Protein AF-A0ABD7SRD7-F1 (afdb_monomer_lite)

pLDDT: mean 90.14, std 9.74, range [47.97, 97.5]

Organism: Vibrio cholerae (NCBI:txid666)

Structure (mmCIF, N/CA/C/O backbone):
data_AF-A0ABD7SRD7-F1
#
_entry.id   AF-A0ABD7SRD7-F1
#
loop_
_atom_site.group_PDB
_atom_site.id
_atom_site.type_symbol
_atom_site.label_atom_id
_atom_site.label_alt_id
_atom_site.label_comp_id
_atom_site.label_asym_id
_atom_site.label_entity_id
_atom_site.label_seq_id
_atom_site.pdbx_PDB_ins_code
_atom_site.Cartn_x
_atom_site.Cartn_y
_atom_site.Cartn_z
_atom_site.occupancy
_atom_site.B_iso_or_equiv
_atom_site.auth_seq_id
_atom_site.auth_comp_id
_atom_site.auth_asym_id
_atom_site.auth_atom_id
_atom_site.pdbx_PDB_model_num
ATOM 1 N N . MET A 1 1 ? 17.547 14.366 -13.147 1.00 47.97 1 MET A N 1
ATOM 2 C CA . MET A 1 1 ? 16.245 14.522 -12.462 1.00 47.97 1 MET A CA 1
ATOM 3 C C . MET A 1 1 ? 15.642 13.138 -12.365 1.00 47.97 1 MET A C 1
ATOM 5 O O . MET A 1 1 ? 15.474 12.506 -13.395 1.00 47.97 1 MET A O 1
ATOM 9 N N . ASN A 1 2 ? 15.440 12.616 -11.158 1.00 73.62 2 ASN A N 1
ATOM 10 C CA . ASN A 1 2 ? 15.283 11.168 -10.961 1.00 73.62 2 ASN A CA 1
ATOM 11 C C . ASN A 1 2 ? 13.814 10.697 -11.000 1.00 73.62 2 ASN A C 1
ATOM 13 O O . ASN A 1 2 ? 13.542 9.585 -10.562 1.00 73.62 2 ASN A O 1
ATOM 17 N N . GLY A 1 3 ? 12.877 11.539 -11.472 1.00 86.50 3 GLY A N 1
ATOM 18 C CA . GLY A 1 3 ? 11.450 11.214 -11.662 1.00 86.50 3 GLY A CA 1
ATOM 19 C C . GLY A 1 3 ? 10.698 10.765 -10.401 1.00 86.50 3 GLY A C 1
ATOM 20 O O . GLY A 1 3 ? 9.591 10.238 -10.491 1.00 86.50 3 GLY A O 1
ATOM 21 N N . TRP A 1 4 ? 11.307 10.911 -9.223 1.00 89.44 4 TRP A N 1
ATOM 22 C CA . TRP A 1 4 ? 10.777 10.401 -7.964 1.00 89.44 4 TRP A CA 1
ATOM 23 C C . TRP A 1 4 ? 9.586 11.232 -7.497 1.00 89.44 4 TRP A C 1
ATOM 25 O O . TRP A 1 4 ? 9.694 12.448 -7.360 1.00 89.44 4 TRP A O 1
ATOM 35 N N . GLY A 1 5 ? 8.467 10.575 -7.197 1.00 90.88 5 GLY A N 1
ATOM 36 C CA . GLY A 1 5 ? 7.254 11.234 -6.713 1.00 90.88 5 GLY A CA 1
ATOM 37 C C . GLY A 1 5 ? 6.376 11.864 -7.799 1.00 90.88 5 GLY A C 1
ATOM 38 O O . GLY A 1 5 ? 5.310 12.370 -7.466 1.00 90.88 5 GLY A O 1
ATOM 39 N N . GLU A 1 6 ? 6.775 11.821 -9.074 1.00 94.62 6 GLU A N 1
ATOM 40 C CA . GLU A 1 6 ? 5.991 12.388 -10.183 1.00 94.62 6 GLU A CA 1
ATOM 41 C C . GLU A 1 6 ? 4.926 11.411 -10.697 1.00 94.62 6 GLU A C 1
ATOM 43 O O . GLU A 1 6 ? 3.764 11.775 -10.867 1.00 94.62 6 GLU A O 1
ATOM 48 N N . TYR A 1 7 ? 5.305 10.146 -10.902 1.00 94.06 7 TYR A N 1
ATOM 49 C CA . TYR A 1 7 ? 4.401 9.066 -11.296 1.00 94.06 7 TYR A CA 1
ATOM 50 C C . TYR A 1 7 ? 4.847 7.745 -10.677 1.00 94.06 7 TYR A C 1
ATOM 52 O O . TYR A 1 7 ? 6.009 7.572 -10.320 1.00 94.06 7 TYR A O 1
ATOM 60 N N . ALA A 1 8 ? 3.933 6.792 -10.528 1.00 93.88 8 ALA A N 1
ATOM 61 C CA . ALA A 1 8 ? 4.272 5.486 -9.988 1.00 93.88 8 ALA A CA 1
ATOM 62 C C . ALA A 1 8 ? 3.536 4.376 -10.718 1.00 93.88 8 ALA A C 1
ATOM 64 O O . ALA A 1 8 ? 2.335 4.445 -10.966 1.00 93.88 8 ALA A O 1
ATOM 65 N N . SER A 1 9 ? 4.280 3.315 -11.003 1.00 91.50 9 SER A N 1
ATOM 66 C CA . SER A 1 9 ? 3.781 2.107 -11.646 1.00 91.50 9 SER A CA 1
ATOM 67 C C . SER A 1 9 ? 4.275 0.903 -10.862 1.00 91.50 9 SER A C 1
ATOM 69 O O . SER A 1 9 ? 5.475 0.742 -10.646 1.00 91.50 9 SER A O 1
ATOM 71 N N . SER A 1 10 ? 3.348 0.040 -10.444 1.00 91.25 10 SER A N 1
ATOM 72 C CA . SER A 1 10 ? 3.658 -1.208 -9.732 1.00 91.25 10 SER A CA 1
ATOM 73 C C . SER A 1 10 ? 4.363 -2.249 -10.611 1.00 91.25 10 SER A C 1
ATOM 75 O O . SER A 1 10 ? 4.880 -3.239 -10.082 1.00 91.25 10 SER A O 1
ATOM 77 N N . LYS A 1 11 ? 4.363 -2.027 -11.934 1.00 90.81 11 LYS A N 1
ATOM 78 C CA . LYS A 1 11 ? 5.033 -2.856 -12.941 1.00 90.81 11 LYS A CA 1
ATOM 79 C C . LYS A 1 11 ? 6.456 -2.378 -13.223 1.00 90.81 11 LYS A C 1
ATOM 81 O O . LYS A 1 11 ? 7.347 -3.205 -13.354 1.00 90.81 11 LYS A O 1
ATOM 86 N N . GLU A 1 12 ? 6.658 -1.066 -13.304 1.00 92.62 12 GLU A N 1
ATOM 87 C CA . GLU A 1 12 ? 7.933 -0.471 -13.736 1.00 92.62 12 GLU A CA 1
ATOM 88 C C . GLU A 1 12 ? 8.847 -0.110 -12.562 1.00 92.62 12 GLU A C 1
ATOM 90 O O . GLU A 1 12 ? 10.066 -0.132 -12.696 1.00 92.62 12 GLU A O 1
ATOM 95 N N . HIS A 1 13 ? 8.278 0.199 -11.394 1.00 94.50 13 HIS A N 1
ATOM 96 C CA . HIS A 1 13 ? 9.037 0.654 -10.234 1.00 94.50 13 HIS A CA 1
ATOM 97 C C . HIS A 1 13 ? 9.065 -0.400 -9.133 1.00 94.50 13 HIS A C 1
ATOM 99 O O . HIS A 1 13 ? 8.110 -1.154 -8.917 1.00 94.50 13 HIS A O 1
ATOM 105 N N . LYS A 1 14 ? 10.165 -0.410 -8.373 1.00 94.88 14 LYS A N 1
ATOM 106 C CA . LYS A 1 14 ? 10.311 -1.283 -7.209 1.00 94.88 14 LYS A CA 1
ATOM 107 C C . LYS A 1 14 ? 9.231 -0.956 -6.177 1.00 94.88 14 LYS A C 1
ATOM 109 O O . LYS A 1 14 ? 9.134 0.172 -5.694 1.00 94.88 14 LYS A O 1
ATOM 114 N N . ARG A 1 15 ? 8.444 -1.971 -5.827 1.00 96.69 15 ARG A N 1
ATOM 115 C CA . ARG A 1 15 ? 7.437 -1.905 -4.768 1.00 9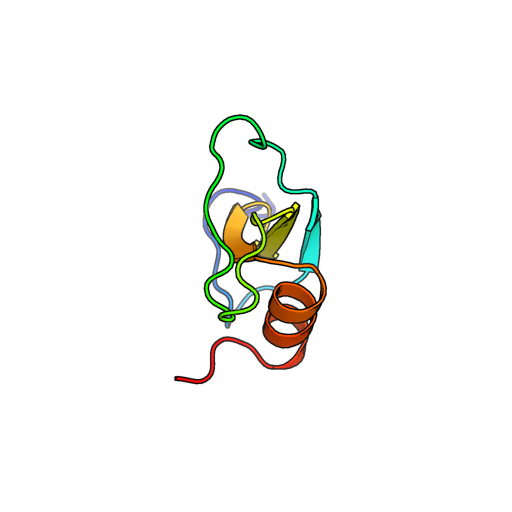6.69 15 ARG A CA 1
ATOM 116 C C . ARG A 1 15 ? 8.111 -1.989 -3.405 1.00 96.69 15 ARG A C 1
ATOM 118 O O . ARG A 1 15 ? 9.054 -2.760 -3.222 1.00 96.69 15 ARG A O 1
ATOM 125 N N . TYR A 1 16 ? 7.612 -1.227 -2.445 1.00 97.50 16 TYR A N 1
ATOM 126 C CA . TYR A 1 16 ? 8.055 -1.289 -1.057 1.00 97.50 16 TYR A CA 1
ATOM 127 C C . TYR A 1 16 ? 6.903 -0.977 -0.100 1.00 97.50 16 TYR A C 1
ATOM 129 O O . TYR A 1 16 ? 5.844 -0.498 -0.504 1.00 97.50 16 TYR A O 1
ATOM 137 N N . ILE A 1 17 ? 7.099 -1.323 1.169 1.00 97.50 17 ILE A N 1
ATOM 138 C CA . ILE A 1 17 ? 6.135 -1.103 2.247 1.00 97.50 17 ILE A CA 1
ATOM 139 C C . ILE A 1 17 ? 6.549 0.124 3.060 1.00 97.50 17 ILE A C 1
ATOM 141 O O . ILE A 1 17 ? 7.736 0.325 3.303 1.00 97.50 17 ILE A O 1
ATOM 145 N N . ASP A 1 18 ? 5.569 0.917 3.482 1.00 97.12 18 ASP A N 1
ATOM 146 C CA . ASP A 1 18 ? 5.746 2.030 4.420 1.00 97.12 18 ASP A CA 1
ATOM 147 C C . ASP A 1 1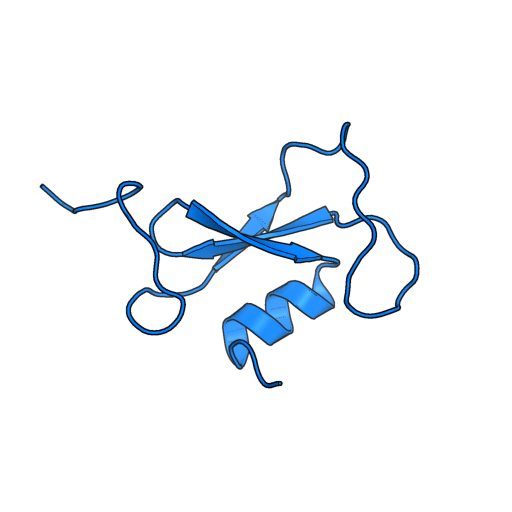8 ? 4.567 2.078 5.414 1.00 97.12 18 ASP A C 1
ATOM 149 O O . ASP A 1 18 ? 3.541 1.414 5.221 1.00 97.12 18 ASP A O 1
ATOM 153 N N . ILE A 1 19 ? 4.695 2.859 6.485 1.00 95.19 19 ILE A N 1
ATOM 154 C CA . ILE A 1 19 ? 3.613 3.125 7.435 1.00 95.19 19 ILE A CA 1
ATOM 155 C C . ILE A 1 19 ? 2.583 4.061 6.799 1.00 95.19 19 ILE A C 1
ATOM 157 O O . ILE A 1 19 ? 2.910 5.104 6.228 1.00 95.19 19 ILE A O 1
ATOM 161 N N . TYR A 1 20 ? 1.299 3.723 6.932 1.00 92.88 20 TYR A N 1
ATOM 162 C CA . TYR A 1 20 ? 0.224 4.582 6.450 1.00 92.88 20 TYR A CA 1
ATOM 163 C C . TYR A 1 20 ? 0.051 5.799 7.370 1.00 92.88 20 TYR A C 1
ATOM 165 O O . TYR A 1 20 ? -0.452 5.697 8.490 1.00 92.88 20 TYR A O 1
ATOM 173 N N . LYS A 1 21 ? 0.467 6.971 6.876 1.00 82.12 21 LYS A N 1
ATOM 174 C CA . LYS A 1 21 ? 0.553 8.224 7.649 1.00 82.12 21 LYS A CA 1
ATOM 175 C C . LYS A 1 21 ? -0.807 8.823 8.028 1.00 82.12 21 LYS A C 1
ATOM 177 O O . LYS A 1 21 ? -0.911 9.525 9.027 1.00 82.12 21 LYS A O 1
ATOM 182 N N . TYR A 1 22 ? -1.867 8.537 7.271 1.00 79.81 22 TYR A N 1
ATOM 183 C CA . TYR A 1 22 ? -3.189 9.143 7.472 1.00 79.81 22 TYR A CA 1
ATOM 184 C C . TYR A 1 22 ? -4.124 8.255 8.299 1.00 79.81 22 TYR A C 1
ATOM 186 O O . TYR A 1 22 ? -5.232 7.926 7.871 1.00 79.81 22 TYR A O 1
ATOM 194 N N . GLN A 1 23 ? -3.695 7.892 9.511 1.00 69.12 23 GLN A N 1
ATOM 195 C CA . GLN A 1 23 ? -4.477 7.041 10.420 1.00 69.12 23 GLN A CA 1
ATOM 196 C C . GLN A 1 23 ? -5.826 7.659 10.834 1.00 69.12 23 GLN A C 1
ATOM 198 O O . GLN A 1 23 ? -6.760 6.931 11.171 1.00 69.12 23 GLN A O 1
ATOM 203 N N . SER A 1 24 ? -5.966 8.989 10.753 1.00 75.38 24 SER A N 1
ATOM 204 C CA . SER A 1 24 ? -7.240 9.690 10.975 1.00 75.38 24 SER A CA 1
ATOM 205 C C . SER A 1 24 ? -8.320 9.294 9.960 1.00 75.38 24 SER A C 1
ATOM 207 O O . SER A 1 24 ? -9.506 9.290 10.284 1.00 75.38 24 SER A O 1
ATOM 209 N N . ARG A 1 25 ? -7.928 8.883 8.746 1.00 77.12 25 ARG A N 1
ATOM 210 C CA . ARG A 1 25 ? -8.824 8.363 7.705 1.00 77.12 25 ARG A CA 1
ATOM 211 C C . ARG A 1 25 ? -8.800 6.838 7.736 1.00 77.12 25 ARG A C 1
ATOM 213 O O . ARG A 1 25 ? -8.125 6.198 6.928 1.00 77.12 25 ARG A O 1
ATOM 220 N N . LYS A 1 26 ? -9.553 6.265 8.681 1.00 82.25 26 LYS A N 1
ATOM 221 C CA . LYS A 1 26 ? -9.653 4.815 8.915 1.00 82.25 26 LYS A CA 1
ATOM 222 C 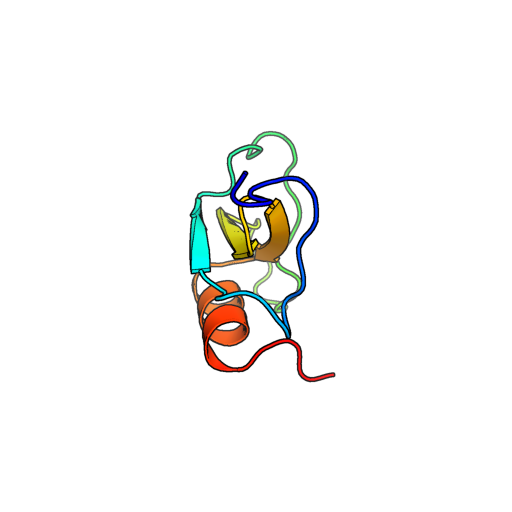C . LYS A 1 26 ? -10.291 4.090 7.724 1.00 82.25 26 LYS A C 1
ATOM 224 O O . LYS A 1 26 ? -11.499 3.876 7.672 1.00 82.25 26 LYS A O 1
ATOM 229 N N . ARG A 1 27 ? -9.470 3.692 6.756 1.00 90.06 27 ARG A N 1
ATOM 230 C CA . ARG A 1 27 ? -9.855 2.785 5.667 1.00 90.06 27 ARG A CA 1
ATOM 231 C C . ARG A 1 27 ? -9.702 1.345 6.153 1.00 90.06 27 ARG A C 1
ATOM 233 O O . ARG A 1 27 ? -8.707 1.026 6.797 1.00 90.06 27 ARG A O 1
ATOM 240 N N . ARG A 1 28 ? -10.670 0.473 5.870 1.00 92.56 28 ARG A N 1
ATOM 241 C CA . ARG A 1 28 ? -10.557 -0.961 6.195 1.00 92.56 28 ARG A CA 1
ATOM 242 C C . ARG A 1 28 ? -9.601 -1.663 5.227 1.00 92.56 28 ARG A C 1
ATOM 244 O O . ARG A 1 28 ? -9.491 -1.251 4.075 1.00 92.56 28 ARG A O 1
ATOM 251 N N . CYS A 1 29 ? -8.927 -2.717 5.690 1.00 92.88 29 CYS A N 1
ATOM 252 C CA . CYS A 1 29 ? -8.092 -3.550 4.828 1.00 92.88 29 CYS A CA 1
ATOM 253 C C . CYS A 1 29 ? -8.949 -4.204 3.732 1.00 92.88 29 CYS A C 1
ATOM 255 O O . CYS A 1 29 ? -9.937 -4.862 4.069 1.00 92.88 29 CYS A O 1
ATOM 257 N N . PRO A 1 30 ? -8.542 -4.135 2.453 1.00 89.44 30 PRO A N 1
ATOM 258 C CA . PRO A 1 30 ? -9.229 -4.840 1.368 1.00 89.44 30 PRO A CA 1
ATOM 259 C C . PRO A 1 30 ? -9.031 -6.365 1.429 1.00 89.44 30 PRO A C 1
ATOM 261 O O . PRO A 1 30 ? -9.731 -7.111 0.763 1.00 89.44 30 PRO A O 1
ATOM 264 N N . CYS A 1 31 ? -8.103 -6.845 2.258 1.00 91.69 31 CYS A N 1
ATOM 265 C CA . CYS A 1 31 ? -7.798 -8.262 2.439 1.00 91.69 31 CYS A CA 1
ATOM 266 C C . CYS A 1 31 ? -8.857 -9.073 3.205 1.00 91.69 31 CYS A C 1
ATOM 268 O O . CYS A 1 31 ? -8.664 -10.270 3.394 1.00 91.69 31 CYS A O 1
ATOM 270 N N . GLY A 1 32 ? -9.911 -8.434 3.722 1.00 90.56 32 GLY A N 1
ATOM 271 C CA . GLY A 1 32 ? -10.981 -9.108 4.464 1.00 90.56 32 GLY A CA 1
ATOM 272 C C . GLY A 1 32 ? -10.705 -9.358 5.951 1.00 90.56 32 GLY A C 1
ATOM 273 O O . GLY A 1 32 ? -11.578 -9.859 6.646 1.00 90.56 32 GLY A O 1
ATOM 274 N N . CYS A 1 33 ? -9.551 -8.953 6.496 1.00 92.50 33 CYS A N 1
ATOM 275 C CA . CYS A 1 33 ? -9.236 -9.173 7.919 1.00 92.50 33 CYS A CA 1
ATOM 276 C C . CYS A 1 33 ? -10.056 -8.314 8.906 1.00 92.50 33 CYS A C 1
ATOM 278 O O . CYS A 1 33 ? -9.868 -8.420 10.115 1.00 92.50 33 CYS A O 1
ATOM 280 N N . GLY A 1 34 ? -10.897 -7.400 8.412 1.00 90.50 34 GLY A N 1
ATOM 281 C CA . GLY A 1 34 ? -11.716 -6.494 9.229 1.00 90.50 34 GLY A CA 1
ATOM 282 C C . GLY A 1 34 ? -10.952 -5.355 9.919 1.00 90.50 34 GLY A C 1
ATOM 283 O O . GLY A 1 34 ? -11.578 -4.419 10.411 1.00 90.50 34 GLY A O 1
ATOM 284 N N . GLN A 1 35 ? -9.617 -5.388 9.916 1.00 90.81 35 GLN A N 1
ATOM 285 C CA . GLN A 1 35 ? -8.775 -4.373 10.549 1.00 90.81 35 GLN A CA 1
ATOM 286 C C . GLN A 1 35 ? -8.671 -3.095 9.706 1.00 90.81 35 GLN A C 1
ATOM 288 O O . GLN A 1 35 ? -8.891 -3.094 8.490 1.00 90.81 35 GLN A O 1
ATOM 293 N N . VAL A 1 36 ? -8.293 -1.994 10.356 1.00 93.00 36 VAL A N 1
ATOM 294 C CA . VAL A 1 36 ? -7.935 -0.737 9.684 1.00 93.00 36 VAL A CA 1
ATOM 295 C C . VAL A 1 36 ? -6.596 -0.907 8.959 1.00 93.00 36 VAL A C 1
ATOM 297 O O . VAL A 1 36 ? -5.702 -1.603 9.436 1.00 93.00 36 VAL A O 1
ATOM 300 N N . ALA A 1 37 ? -6.455 -0.285 7.791 1.00 94.38 37 ALA A N 1
ATOM 301 C CA . ALA A 1 37 ? -5.205 -0.242 7.053 1.00 94.38 37 ALA A CA 1
ATOM 302 C C . ALA A 1 37 ? -4.147 0.554 7.834 1.00 94.38 37 ALA A C 1
ATOM 304 O O . ALA A 1 37 ? -4.344 1.726 8.153 1.00 94.38 37 ALA A O 1
ATOM 305 N N . THR A 1 38 ? -3.026 -0.098 8.129 1.00 95.19 38 THR A N 1
ATOM 306 C CA . THR A 1 38 ? -1.899 0.466 8.890 1.00 95.19 38 THR A CA 1
ATOM 307 C C . THR A 1 38 ? -0.659 0.676 8.030 1.00 95.19 38 THR A C 1
ATOM 309 O O . THR A 1 38 ? 0.223 1.445 8.404 1.00 95.19 38 THR A O 1
ATOM 312 N N . HIS A 1 39 ? -0.602 0.030 6.866 1.00 96.19 39 HIS A N 1
ATOM 313 C CA . HIS A 1 39 ? 0.540 0.050 5.965 1.00 96.19 39 HIS A CA 1
ATOM 314 C C . HIS A 1 39 ? 0.129 0.522 4.570 1.00 96.19 39 HIS A C 1
ATOM 316 O O . HIS A 1 39 ? -1.008 0.316 4.132 1.00 96.19 39 HIS A O 1
ATOM 322 N N . ALA A 1 40 ? 1.081 1.136 3.876 1.00 95.94 40 ALA A N 1
ATOM 323 C CA . ALA A 1 40 ? 0.968 1.617 2.511 1.00 95.94 40 ALA A CA 1
ATOM 324 C C . ALA A 1 40 ? 1.901 0.822 1.587 1.00 95.94 40 ALA A C 1
ATOM 326 O O . ALA A 1 40 ? 3.063 0.575 1.911 1.00 95.94 40 ALA A O 1
ATOM 327 N N . GLY A 1 41 ? 1.372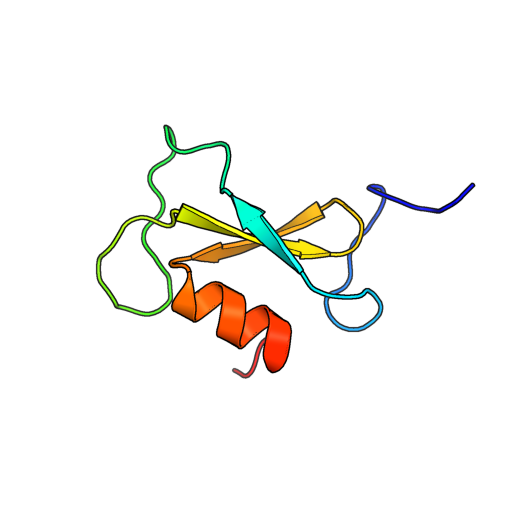 0.418 0.436 1.00 96.38 41 GLY A N 1
ATOM 328 C CA . GLY A 1 41 ? 2.131 -0.119 -0.683 1.00 96.38 41 GLY A CA 1
ATOM 329 C C . GLY A 1 41 ? 2.588 1.027 -1.570 1.00 96.38 41 GLY A C 1
ATOM 330 O O . GLY A 1 41 ? 1.773 1.680 -2.225 1.00 96.38 41 GLY A O 1
ATOM 331 N N . MET A 1 42 ? 3.891 1.267 -1.567 1.00 96.75 42 MET A N 1
ATOM 332 C CA . MET A 1 42 ? 4.524 2.397 -2.225 1.00 96.75 42 MET A CA 1
ATOM 333 C C . MET A 1 42 ? 5.291 1.947 -3.468 1.00 96.75 42 MET A C 1
ATOM 335 O O . MET A 1 42 ? 5.800 0.825 -3.541 1.00 96.75 42 MET A O 1
ATOM 339 N N . ALA A 1 43 ? 5.403 2.848 -4.434 1.00 96.75 43 ALA A N 1
ATOM 340 C CA . ALA A 1 43 ? 6.303 2.735 -5.570 1.00 96.75 43 ALA A CA 1
ATOM 341 C C . ALA A 1 43 ? 6.719 4.145 -6.000 1.00 96.75 43 ALA A C 1
ATOM 343 O O . ALA A 1 43 ? 5.889 5.047 -6.008 1.00 96.75 43 ALA A O 1
ATOM 344 N N . ASN A 1 44 ? 7.997 4.344 -6.327 1.00 95.94 44 ASN A N 1
ATOM 345 C CA . ASN A 1 44 ? 8.538 5.640 -6.762 1.00 95.94 44 ASN A CA 1
ATOM 346 C C . ASN A 1 44 ? 8.103 6.853 -5.903 1.00 95.94 44 ASN A C 1
ATOM 348 O O . ASN A 1 44 ? 7.737 7.900 -6.427 1.00 95.94 44 ASN A O 1
ATOM 352 N N . GLY A 1 45 ? 8.059 6.702 -4.575 1.00 94.81 45 GLY A N 1
ATOM 353 C CA . GLY A 1 45 ? 7.645 7.775 -3.664 1.00 94.81 45 GLY A CA 1
ATOM 354 C C . GLY A 1 45 ? 6.134 7.971 -3.501 1.00 94.81 45 GLY A C 1
ATOM 355 O O . GLY A 1 45 ? 5.730 8.741 -2.632 1.00 94.81 45 GLY A O 1
ATOM 356 N N . LEU A 1 46 ? 5.294 7.264 -4.262 1.00 95.12 46 LEU A N 1
ATOM 357 C CA . LEU A 1 46 ? 3.837 7.416 -4.247 1.00 95.12 46 LEU A CA 1
ATOM 358 C C . LEU A 1 46 ? 3.127 6.170 -3.713 1.00 95.12 46 LEU A C 1
ATOM 360 O O . LEU A 1 46 ? 3.574 5.037 -3.894 1.00 95.12 46 LEU A O 1
ATOM 364 N N . CYS A 1 47 ? 1.988 6.396 -3.059 1.00 94.69 47 CYS A N 1
ATOM 365 C CA . CYS A 1 47 ? 1.136 5.340 -2.523 1.00 94.69 47 CYS A CA 1
ATOM 366 C C . CYS A 1 47 ? 0.196 4.807 -3.608 1.00 94.69 47 CYS A C 1
ATOM 368 O O . CYS A 1 47 ? -0.575 5.571 -4.185 1.00 94.69 47 CYS A O 1
ATOM 370 N N . LEU A 1 48 ? 0.237 3.497 -3.852 1.00 94.44 48 LEU A N 1
ATOM 371 C CA . LEU A 1 48 ? -0.627 2.817 -4.823 1.00 94.44 48 LEU A CA 1
ATOM 372 C C . LEU A 1 48 ? -1.722 1.977 -4.158 1.00 94.44 48 LEU A C 1
ATOM 374 O O . LEU A 1 48 ? -2.754 1.715 -4.768 1.00 94.44 48 LEU A O 1
ATOM 378 N N . THR A 1 49 ? -1.507 1.521 -2.923 1.00 94.06 49 THR A N 1
ATOM 379 C CA . THR A 1 49 ? -2.487 0.719 -2.180 1.00 94.06 49 THR A CA 1
ATOM 380 C C . THR A 1 49 ? -2.261 0.818 -0.671 1.00 94.06 49 THR A C 1
ATOM 382 O O . THR A 1 49 ? -1.197 1.234 -0.220 1.00 94.06 49 THR A O 1
ATOM 385 N N . ILE A 1 50 ? -3.255 0.426 0.125 1.00 95.12 50 ILE A N 1
ATOM 386 C CA . ILE A 1 50 ? -3.204 0.415 1.592 1.00 95.12 50 ILE A CA 1
ATOM 387 C C . ILE A 1 50 ? -3.810 -0.879 2.145 1.00 95.12 50 ILE A C 1
ATOM 389 O O . ILE A 1 50 ? -4.698 -1.480 1.541 1.00 95.12 50 ILE A O 1
ATOM 393 N N . GLY A 1 51 ? -3.350 -1.318 3.314 1.00 94.81 51 GLY A N 1
ATOM 394 C CA . GLY A 1 51 ? -3.856 -2.534 3.943 1.00 94.81 51 GLY A CA 1
ATOM 395 C C . GLY A 1 51 ? -3.193 -2.856 5.274 1.00 94.81 51 GLY A C 1
ATOM 396 O O . GLY A 1 51 ? -2.460 -2.046 5.843 1.00 94.81 51 GLY A O 1
ATOM 397 N N . CYS A 1 52 ? -3.470 -4.051 5.793 1.00 95.00 52 CYS A N 1
ATOM 398 C CA . CYS A 1 52 ? -2.682 -4.612 6.885 1.00 95.00 52 CYS A CA 1
ATOM 399 C C . CYS A 1 52 ? -1.278 -4.980 6.381 1.00 95.00 52 CYS A C 1
ATOM 401 O O . CYS A 1 52 ? -1.061 -5.126 5.174 1.00 95.00 52 CYS A O 1
ATOM 403 N N . GLU A 1 53 ? -0.337 -5.181 7.303 1.00 96.38 53 GLU A N 1
ATOM 404 C CA . GLU A 1 53 ? 1.051 -5.510 6.962 1.00 96.38 53 GLU A CA 1
ATOM 405 C C . GLU A 1 53 ? 1.145 -6.707 6.004 1.00 96.38 53 GLU A C 1
ATOM 407 O O . GLU A 1 53 ? 1.816 -6.640 4.976 1.00 96.38 53 GLU A O 1
ATOM 412 N N . LEU A 1 54 ? 0.405 -7.783 6.292 1.00 95.38 54 LEU A N 1
ATOM 413 C CA . LEU A 1 54 ? 0.416 -8.996 5.477 1.00 95.38 54 LEU A CA 1
ATOM 414 C C . LEU A 1 54 ? -0.082 -8.746 4.047 1.00 95.38 54 LEU A C 1
ATOM 416 O O . LEU A 1 54 ? 0.506 -9.259 3.095 1.00 95.38 54 LEU A O 1
ATOM 420 N N . HIS A 1 55 ? -1.152 -7.963 3.882 1.00 95.31 55 HIS A N 1
ATOM 421 C CA . HIS A 1 55 ? -1.687 -7.631 2.563 1.00 95.31 55 HIS A CA 1
ATOM 422 C C . HIS A 1 55 ? -0.675 -6.831 1.742 1.00 95.31 55 HIS A C 1
ATOM 424 O O . HIS A 1 55 ? -0.414 -7.173 0.589 1.00 95.31 55 HIS A O 1
ATOM 430 N N . ILE A 1 56 ? -0.049 -5.820 2.351 1.00 96.62 56 ILE A N 1
ATOM 431 C CA . ILE A 1 56 ? 0.948 -5.002 1.661 1.00 96.62 56 ILE A CA 1
ATOM 432 C C . ILE A 1 56 ? 2.205 -5.807 1.344 1.00 96.62 56 ILE A C 1
ATOM 434 O O . ILE A 1 56 ? 2.696 -5.723 0.224 1.00 96.62 56 ILE A O 1
ATOM 438 N N . ARG A 1 57 ? 2.695 -6.658 2.254 1.00 96.56 57 ARG A N 1
ATOM 439 C CA . ARG A 1 57 ? 3.830 -7.552 1.965 1.00 96.56 57 ARG A CA 1
ATOM 440 C C . ARG A 1 57 ? 3.541 -8.485 0.789 1.00 96.56 57 ARG A C 1
ATOM 442 O O . ARG A 1 57 ? 4.403 -8.661 -0.069 1.00 96.56 57 ARG A O 1
ATOM 449 N N . ARG A 1 58 ? 2.328 -9.047 0.711 1.00 95.31 58 ARG A N 1
ATOM 450 C CA . ARG A 1 58 ? 1.891 -9.859 -0.439 1.00 95.31 58 ARG A CA 1
ATOM 451 C C . ARG A 1 58 ? 1.875 -9.037 -1.723 1.00 95.31 58 ARG A C 1
ATOM 453 O O . ARG A 1 58 ? 2.425 -9.482 -2.720 1.00 95.31 58 ARG A O 1
ATOM 460 N N . TRP A 1 59 ? 1.343 -7.817 -1.686 1.00 95.94 59 TRP A N 1
ATOM 461 C CA . TRP A 1 59 ? 1.360 -6.921 -2.842 1.00 95.94 59 TRP A CA 1
ATOM 462 C C . TRP A 1 59 ? 2.783 -6.523 -3.268 1.00 95.94 59 TRP A C 1
ATOM 464 O O . TRP A 1 59 ? 3.076 -6.494 -4.461 1.00 95.94 59 TRP A O 1
ATOM 474 N N . VAL A 1 60 ? 3.701 -6.268 -2.330 1.00 96.62 60 VAL A N 1
ATOM 475 C CA . VAL A 1 60 ? 5.114 -5.962 -2.624 1.00 96.62 60 VAL A CA 1
ATOM 476 C C . VAL A 1 60 ? 5.823 -7.157 -3.262 1.00 96.62 60 VAL A C 1
ATOM 478 O O . VAL A 1 60 ? 6.589 -6.969 -4.201 1.00 96.62 60 VAL A O 1
ATOM 481 N N . ARG A 1 61 ? 5.549 -8.381 -2.799 1.00 95.1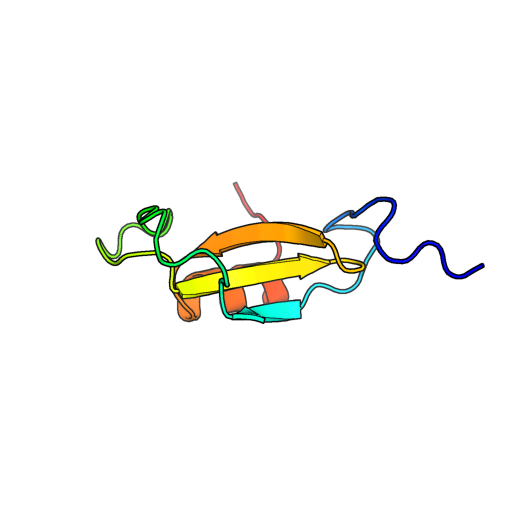9 61 ARG A N 1
ATOM 482 C CA . ARG A 1 61 ? 6.125 -9.610 -3.359 1.00 95.19 61 ARG A CA 1
ATOM 483 C C . ARG A 1 61 ? 5.525 -9.941 -4.728 1.00 95.19 61 ARG A C 1
ATOM 485 O O . ARG A 1 61 ? 6.235 -10.005 -5.724 1.00 95.19 61 ARG A O 1
ATOM 492 N N . ASP A 1 62 ? 4.205 -10.075 -4.792 1.00 93.25 62 ASP A N 1
ATOM 493 C CA . ASP A 1 62 ? 3.507 -10.729 -5.907 1.00 93.25 62 ASP A CA 1
ATOM 494 C C . ASP A 1 62 ? 2.902 -9.754 -6.919 1.00 93.25 62 ASP A C 1
ATOM 496 O O . ASP A 1 62 ? 2.680 -10.117 -8.071 1.00 93.25 62 ASP A O 1
ATOM 500 N N . GLY A 1 63 ? 2.635 -8.524 -6.491 1.00 87.31 63 GLY A N 1
ATOM 501 C CA . GLY A 1 63 ? 1.916 -7.518 -7.263 1.00 87.31 63 GLY A CA 1
ATOM 502 C C . GLY A 1 63 ? 0.416 -7.642 -7.041 1.00 87.31 63 GLY A C 1
ATOM 503 O O . GLY A 1 63 ? -0.043 -8.413 -6.198 1.00 87.31 63 GLY A O 1
ATOM 504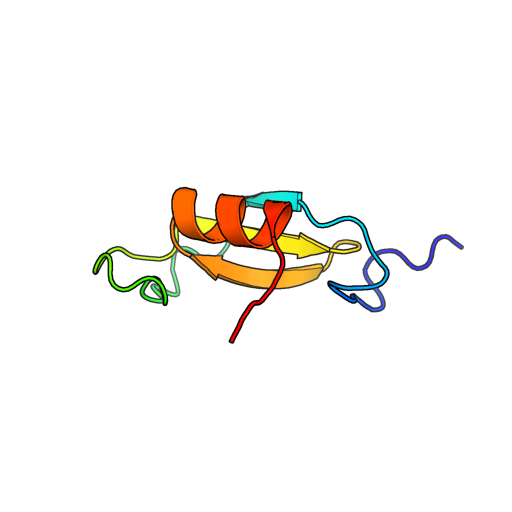 N N . TYR A 1 64 ? -0.364 -6.864 -7.788 1.00 74.06 64 TYR A N 1
ATOM 505 C CA . TYR A 1 64 ? -1.803 -7.085 -7.834 1.00 74.06 64 TYR A CA 1
ATOM 506 C C . TYR A 1 64 ? -2.085 -8.290 -8.735 1.00 74.06 64 TYR A C 1
ATOM 508 O O . TYR A 1 64 ? -1.779 -8.254 -9.927 1.00 74.06 64 TYR A O 1
ATOM 516 N N . LYS A 1 65 ? -2.644 -9.349 -8.150 1.00 66.62 65 LYS A N 1
ATOM 517 C CA . LYS A 1 65 ? -3.235 -10.471 -8.879 1.00 66.62 65 LYS A CA 1
ATOM 518 C C . LYS A 1 65 ? -4.753 -10.360 -8.678 1.00 66.62 65 LYS A C 1
ATOM 520 O O . LYS A 1 65 ? -5.144 -10.275 -7.511 1.00 66.62 65 LYS A O 1
ATOM 525 N N . PRO A 1 66 ? -5.547 -10.233 -9.756 1.00 55.66 66 PRO A N 1
ATOM 526 C CA . PRO A 1 66 ? -7.003 -10.171 -9.658 1.00 55.66 66 PRO A CA 1
ATOM 527 C C . PRO A 1 66 ? -7.582 -11.436 -9.017 1.00 55.66 66 PRO A C 1
ATOM 529 O O . PRO A 1 66 ? -6.933 -12.504 -9.125 1.00 55.66 66 PRO A O 1
#

Sequence (66 aa):
MNGWGEYASSKEHKRYIDIYKYQSRKRRCPCGCGQVATHAGMANGLCLTIGCELHIRRWVRDGYKP

Foldseek 3Di:
DQCAPVDFDLVPFQKDKDFDPPVVPFDAAPVPPRHTFGMFTDTSNDGDDTHHPVVSVCCNPPNDDD

Secondary structure (DSSP, 8-state):
---TTT---TTTS-EEEEE-S-TTS-PBPTTSS-PBP-EEEEETTEEEEEE-HHHHHHHHHH----

Radius of gyration: 11.92 Å; chains: 1; bounding box: 28×25×25 Å